Protein AF-A0A4Q7APN9-F1 (afdb_monomer)

O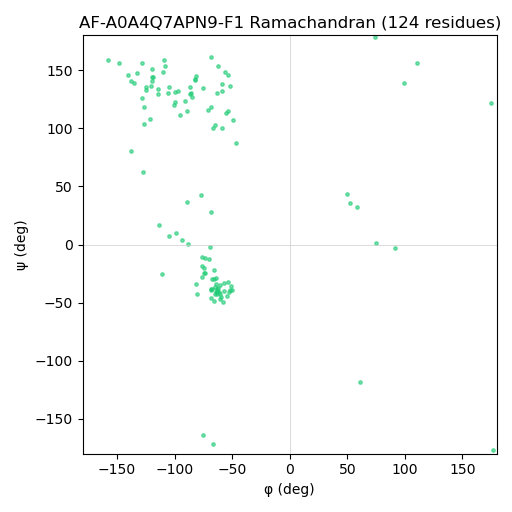rganism: NCBI:txid202951

Nearest PDB structures (foldseek):
  4xq3-assembly1_F  TM=6.224E-01  e=5.791E-02  Saccharolobus solfataricus 98/2
  5mkl-assembly1_D1  TM=5.735E-01  e=2.523E-02  Sulfolobus acidocaldarius
  7b9v-assembly1_p  TM=6.220E-01  e=7.015E-02  Saccharomyces cerevisiae

Mean predicted aligned error: 6.97 Å

Sequence (126 aa):
MNNLLLKNIVYLLNMEPDKYADGADGVTLSVNGTLITGKLIPREFFYDAKQNSMLKAIIGPEPKDDSEQNNDDVDLNVQIEKLTLLHLKDAFYVMGSQRIPSTGGIYIAINIDSIDAYSMGDLSFG

Structure (mmCIF, N/CA/C/O backbone):
data_AF-A0A4Q7APN9-F1
#
_entry.id   AF-A0A4Q7APN9-F1
#
loop_
_atom_site.group_PDB
_atom_site.id
_atom_site.type_symbol
_atom_site.label_atom_id
_atom_site.label_alt_id
_atom_site.label_comp_id
_atom_site.label_asym_id
_atom_site.label_entity_id
_atom_site.label_seq_id
_atom_site.pdbx_PDB_ins_code
_atom_site.Cartn_x
_atom_site.Cartn_y
_atom_site.Cartn_z
_atom_site.occupancy
_atom_site.B_iso_or_equiv
_atom_site.auth_seq_id
_atom_site.auth_comp_id
_atom_site.auth_asym_id
_atom_site.auth_atom_id
_atom_site.pdbx_PDB_model_num
ATOM 1 N N . MET A 1 1 ? 0.525 0.405 20.483 1.00 55.84 1 MET A N 1
ATOM 2 C CA . MET A 1 1 ? 1.339 0.228 19.263 1.00 55.84 1 MET A CA 1
ATOM 3 C C . MET A 1 1 ? 0.550 -0.643 18.306 1.00 55.84 1 MET A C 1
ATOM 5 O O . MET A 1 1 ? 0.615 -1.862 18.416 1.00 55.84 1 MET A O 1
ATOM 9 N N . ASN A 1 2 ? -0.253 -0.042 17.432 1.00 71.06 2 ASN A N 1
ATOM 10 C CA . ASN A 1 2 ? -0.993 -0.824 16.444 1.00 71.06 2 ASN A CA 1
ATOM 11 C C . ASN A 1 2 ? -0.065 -1.130 15.259 1.00 71.06 2 ASN A C 1
ATOM 13 O O . ASN A 1 2 ? 0.771 -0.306 14.893 1.00 71.06 2 ASN A O 1
ATOM 17 N N . ASN A 1 3 ? -0.183 -2.334 14.698 1.00 87.44 3 ASN A N 1
ATOM 18 C CA . ASN A 1 3 ? 0.419 -2.719 13.417 1.00 87.44 3 ASN A CA 1
ATOM 19 C C . ASN A 1 3 ? 1.957 -2.597 13.297 1.00 87.44 3 ASN A C 1
ATOM 21 O O . ASN A 1 3 ? 2.471 -2.399 12.198 1.00 87.44 3 ASN A O 1
ATOM 25 N N . LEU A 1 4 ? 2.714 -2.799 14.390 1.00 90.50 4 LEU A N 1
ATOM 26 C CA . LEU A 1 4 ? 4.191 -2.763 14.381 1.00 90.50 4 LEU A CA 1
ATOM 27 C C . LEU A 1 4 ? 4.807 -3.679 13.308 1.00 90.50 4 LEU A C 1
ATOM 29 O O . LEU A 1 4 ? 5.766 -3.290 12.644 1.00 90.50 4 LEU A O 1
ATOM 33 N N . LEU A 1 5 ? 4.253 -4.881 13.114 1.00 92.12 5 LEU A N 1
ATOM 34 C CA . LEU A 1 5 ? 4.759 -5.818 12.109 1.00 92.12 5 LEU A CA 1
ATOM 35 C C . LEU A 1 5 ? 4.594 -5.274 10.682 1.00 92.12 5 LEU A C 1
ATOM 37 O O . LEU A 1 5 ? 5.532 -5.345 9.897 1.00 92.12 5 LEU A O 1
ATOM 41 N N . LEU A 1 6 ? 3.447 -4.664 10.363 1.00 93.06 6 LEU A N 1
ATOM 42 C CA . LEU A 1 6 ? 3.242 -4.013 9.066 1.00 93.06 6 LEU A CA 1
ATOM 43 C C . LEU A 1 6 ? 4.211 -2.845 8.867 1.00 93.06 6 LEU A C 1
ATOM 45 O O . LEU A 1 6 ? 4.773 -2.714 7.785 1.00 93.06 6 LEU A O 1
ATOM 49 N N . LYS A 1 7 ? 4.466 -2.037 9.905 1.00 93.06 7 LYS A N 1
ATOM 50 C CA . LYS A 1 7 ? 5.458 -0.951 9.821 1.00 93.06 7 LYS A CA 1
ATOM 51 C C . LYS A 1 7 ? 6.866 -1.489 9.533 1.00 93.06 7 LYS A C 1
ATOM 53 O O . LYS A 1 7 ? 7.560 -0.931 8.692 1.00 93.06 7 LYS A O 1
ATOM 58 N N . ASN A 1 8 ? 7.256 -2.607 10.152 1.00 92.00 8 ASN A N 1
ATOM 59 C CA . 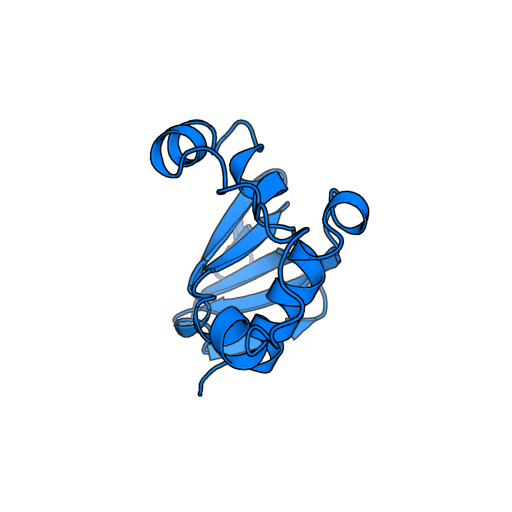ASN A 1 8 ? 8.526 -3.283 9.853 1.00 92.00 8 ASN A CA 1
ATOM 60 C C . ASN A 1 8 ? 8.584 -3.795 8.406 1.00 92.00 8 ASN A C 1
ATOM 62 O O . ASN A 1 8 ? 9.597 -3.618 7.739 1.00 92.00 8 ASN A O 1
ATOM 66 N N . ILE A 1 9 ? 7.498 -4.386 7.897 1.00 92.44 9 ILE A N 1
ATOM 67 C CA . ILE A 1 9 ? 7.423 -4.826 6.496 1.00 92.44 9 ILE A CA 1
ATOM 68 C C . ILE A 1 9 ? 7.601 -3.632 5.550 1.00 92.44 9 ILE A C 1
ATOM 70 O O . ILE A 1 9 ? 8.410 -3.697 4.631 1.00 92.44 9 ILE A O 1
ATOM 74 N N . VAL A 1 10 ? 6.899 -2.523 5.797 1.00 92.50 10 VAL A N 1
ATOM 75 C CA . VAL A 1 10 ? 7.026 -1.295 4.993 1.00 92.50 10 VAL A CA 1
ATOM 76 C C . VAL A 1 10 ? 8.450 -0.743 5.037 1.00 92.50 10 VAL A C 1
ATOM 78 O O . VAL A 1 10 ? 8.985 -0.366 3.997 1.00 92.50 10 VAL A O 1
ATOM 81 N N . TYR A 1 11 ? 9.080 -0.730 6.212 1.00 91.62 11 TYR A N 1
ATOM 82 C CA . TYR A 1 11 ? 10.473 -0.316 6.358 1.00 91.62 11 TYR A CA 1
ATOM 83 C C . TYR A 1 11 ? 11.416 -1.172 5.496 1.00 91.62 11 TYR A C 1
ATOM 85 O O . TYR A 1 11 ? 12.193 -0.632 4.713 1.00 91.62 11 TYR A O 1
ATOM 93 N N . LEU A 1 12 ? 11.292 -2.502 5.567 1.00 90.62 12 LEU A N 1
ATOM 94 C CA . LEU A 1 12 ? 12.110 -3.431 4.778 1.00 90.62 12 LEU A CA 1
ATOM 95 C C . LEU A 1 12 ? 11.910 -3.264 3.266 1.00 90.62 12 LEU A C 1
ATOM 97 O O . LEU A 1 12 ? 12.875 -3.352 2.512 1.00 90.62 12 LEU A O 1
ATOM 101 N N . LEU A 1 13 ? 10.681 -2.999 2.816 1.00 91.31 13 LEU A N 1
ATOM 102 C CA . LEU A 1 13 ? 10.397 -2.743 1.400 1.00 91.31 13 LEU A CA 1
ATOM 103 C C . LEU A 1 13 ? 11.098 -1.480 0.896 1.00 91.31 13 LEU A C 1
ATOM 105 O O . LEU A 1 13 ? 11.612 -1.471 -0.217 1.00 91.31 13 LEU A O 1
ATOM 109 N N . ASN A 1 14 ? 11.135 -0.428 1.716 1.00 89.62 14 ASN A N 1
ATOM 110 C CA . ASN A 1 14 ? 11.785 0.832 1.357 1.00 89.62 14 ASN A CA 1
ATOM 111 C C . ASN A 1 14 ? 13.322 0.753 1.413 1.00 89.62 14 ASN A C 1
ATOM 113 O O . ASN A 1 14 ? 13.978 1.577 0.788 1.00 89.62 14 ASN A O 1
ATOM 117 N N . MET A 1 15 ? 13.898 -0.221 2.127 1.00 89.19 15 MET A N 1
ATOM 118 C CA . MET A 1 15 ? 15.354 -0.421 2.198 1.00 89.19 15 MET A CA 1
ATOM 119 C C . MET A 1 15 ? 15.947 -1.073 0.941 1.00 89.19 15 MET A C 1
ATOM 121 O O . MET A 1 15 ? 17.110 -0.844 0.625 1.00 89.19 15 MET A O 1
ATOM 125 N N . GLU A 1 16 ? 15.165 -1.883 0.225 1.00 89.19 16 GLU A N 1
ATOM 126 C CA . GLU A 1 16 ? 15.593 -2.571 -1.003 1.00 89.19 16 GLU A CA 1
ATOM 127 C C . GLU A 1 16 ? 14.601 -2.290 -2.141 1.00 89.19 16 GLU A C 1
ATOM 129 O O . GLU A 1 16 ? 13.941 -3.214 -2.629 1.00 89.19 16 GLU A O 1
ATOM 134 N N . PRO A 1 17 ? 14.424 -1.029 -2.566 1.00 89.00 17 PRO A N 1
ATOM 135 C CA . PRO A 1 17 ? 13.252 -0.680 -3.345 1.00 89.00 17 PRO A CA 1
ATOM 136 C C . PRO A 1 17 ? 13.268 -1.317 -4.747 1.00 89.00 17 PRO A C 1
ATOM 138 O O . PRO A 1 17 ? 12.251 -1.863 -5.177 1.00 89.00 17 PRO A O 1
ATOM 141 N N . ASP A 1 18 ? 14.430 -1.403 -5.402 1.00 91.56 18 ASP A N 1
ATOM 142 C CA . ASP A 1 18 ? 14.584 -2.069 -6.706 1.00 91.56 18 ASP A CA 1
ATOM 143 C C . ASP A 1 18 ? 14.140 -3.542 -6.695 1.00 91.56 18 ASP A C 1
ATOM 145 O O . ASP A 1 18 ? 13.598 -4.048 -7.678 1.00 91.56 18 ASP A O 1
ATOM 149 N N . LYS A 1 19 ? 14.324 -4.244 -5.569 1.00 92.00 19 LYS A N 1
ATOM 150 C CA . LYS A 1 19 ? 13.923 -5.652 -5.421 1.00 92.00 19 LYS A CA 1
ATOM 151 C C . LYS A 1 19 ? 12.405 -5.823 -5.434 1.00 92.00 19 LYS A C 1
ATOM 153 O O . LYS A 1 19 ? 11.909 -6.870 -5.848 1.00 92.00 19 LYS A O 1
ATOM 158 N N . TYR A 1 20 ? 11.677 -4.807 -4.980 1.00 91.44 20 TYR A N 1
ATOM 159 C CA . TYR A 1 20 ? 10.223 -4.822 -4.849 1.00 91.44 20 TYR A CA 1
ATOM 160 C C . TYR A 1 20 ? 9.532 -3.843 -5.811 1.00 91.44 20 TYR A C 1
ATOM 162 O O . TYR A 1 20 ? 8.348 -3.551 -5.636 1.00 91.44 20 TYR A O 1
ATOM 170 N N . ALA A 1 21 ? 10.233 -3.380 -6.852 1.00 88.88 21 ALA A N 1
ATOM 171 C CA . ALA A 1 21 ? 9.724 -2.459 -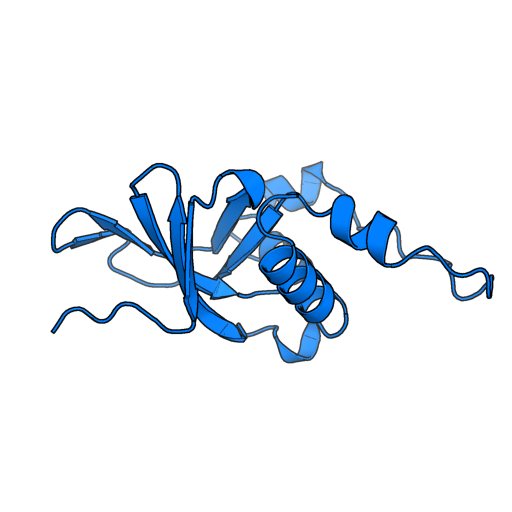7.871 1.00 88.88 21 ALA A CA 1
ATOM 172 C C . ALA A 1 21 ? 8.406 -2.934 -8.508 1.00 88.88 21 ALA A C 1
ATOM 174 O O . ALA A 1 21 ? 7.474 -2.157 -8.741 1.00 88.88 21 ALA A O 1
ATOM 175 N N . ASP A 1 22 ? 8.299 -4.243 -8.748 1.00 88.81 22 ASP A N 1
ATOM 176 C CA . ASP A 1 22 ? 7.114 -4.862 -9.340 1.00 88.81 22 ASP A CA 1
ATOM 177 C C . ASP A 1 22 ? 6.041 -5.296 -8.333 1.00 88.81 22 ASP A C 1
ATOM 179 O O . ASP A 1 22 ? 4.971 -5.763 -8.741 1.00 88.81 22 ASP A O 1
ATOM 183 N N . GLY A 1 23 ? 6.285 -5.056 -7.046 1.00 87.19 23 GLY A N 1
ATOM 184 C CA . GLY A 1 23 ? 5.466 -5.501 -5.929 1.00 87.19 23 GLY A CA 1
ATOM 185 C C . GLY A 1 23 ? 6.024 -6.755 -5.265 1.00 87.19 23 GLY A C 1
ATOM 186 O O . GLY A 1 23 ? 6.464 -7.687 -5.936 1.00 87.19 23 GLY A O 1
ATOM 187 N N . ALA A 1 24 ? 5.979 -6.778 -3.936 1.00 89.81 24 ALA A N 1
ATOM 188 C CA . ALA A 1 24 ? 6.198 -7.974 -3.135 1.00 89.81 24 ALA A CA 1
ATOM 189 C C . ALA A 1 24 ? 4.967 -8.900 -3.189 1.00 89.81 24 ALA A C 1
ATOM 191 O O . ALA A 1 24 ? 4.086 -8.754 -4.046 1.00 89.81 24 ALA A O 1
ATOM 192 N N . ASP A 1 25 ? 4.901 -9.854 -2.259 1.00 86.00 25 ASP A N 1
ATOM 193 C CA . ASP A 1 25 ? 3.742 -10.728 -2.114 1.00 86.00 25 ASP A CA 1
ATOM 194 C C . ASP A 1 25 ? 2.444 -9.921 -1.961 1.00 86.00 25 ASP A C 1
ATOM 196 O O . ASP A 1 25 ? 2.413 -8.826 -1.381 1.00 86.00 25 ASP A O 1
ATOM 200 N N . GLY A 1 26 ? 1.362 -10.483 -2.504 1.00 91.06 26 GLY A N 1
ATOM 201 C CA . GLY A 1 26 ? 0.021 -9.935 -2.347 1.00 91.06 26 GLY A CA 1
ATOM 202 C C . GLY A 1 26 ? -0.343 -9.792 -0.872 1.00 91.06 26 GLY A C 1
ATOM 203 O O . GLY A 1 26 ? 0.108 -10.565 -0.025 1.00 91.06 26 GLY A O 1
ATOM 204 N N . VAL A 1 27 ? -1.158 -8.801 -0.547 1.00 95.12 27 VAL A N 1
ATOM 205 C CA . VAL A 1 27 ? -1.676 -8.574 0.798 1.00 95.12 27 VAL A CA 1
ATOM 206 C C . VAL A 1 27 ? -3.143 -8.202 0.706 1.00 95.12 27 VAL A C 1
ATOM 208 O O . VAL A 1 27 ? -3.554 -7.445 -0.172 1.00 95.12 27 VAL A O 1
ATOM 211 N N . THR A 1 28 ? -3.933 -8.713 1.642 1.00 96.06 28 THR A N 1
ATOM 212 C CA . THR A 1 28 ? -5.317 -8.294 1.852 1.00 96.06 28 THR A CA 1
ATOM 213 C C . THR A 1 28 ? -5.432 -7.623 3.211 1.00 96.06 28 THR A C 1
ATOM 215 O O . THR A 1 28 ? -4.982 -8.159 4.221 1.00 96.06 28 THR A O 1
ATOM 218 N N . LEU A 1 29 ? -6.030 -6.439 3.234 1.00 96.19 29 LEU A N 1
ATOM 219 C CA . LEU A 1 29 ? -6.156 -5.562 4.388 1.00 96.19 29 LEU A CA 1
ATOM 220 C C . LEU A 1 29 ? -7.635 -5.319 4.677 1.00 96.19 29 LEU A C 1
ATOM 222 O O . LEU A 1 29 ? -8.403 -5.034 3.763 1.00 96.19 29 LEU A O 1
ATOM 226 N N . SER A 1 30 ? -8.022 -5.380 5.946 1.00 95.81 30 SER A N 1
ATOM 227 C CA . SER A 1 30 ? -9.301 -4.869 6.433 1.00 95.81 30 SER A CA 1
ATOM 228 C C . SER A 1 30 ? -9.085 -3.458 6.959 1.00 95.81 30 SER A C 1
ATOM 230 O O . SER A 1 30 ? -8.416 -3.276 7.974 1.00 95.81 30 SER A O 1
ATOM 232 N N . VAL A 1 31 ? -9.638 -2.468 6.263 1.00 95.25 31 VAL A N 1
ATOM 233 C CA . VAL A 1 31 ? -9.501 -1.042 6.577 1.00 95.25 31 VAL A CA 1
ATOM 234 C C . VAL A 1 31 ? -10.889 -0.457 6.792 1.00 95.25 31 VAL A C 1
ATOM 236 O O . VAL A 1 31 ? -11.648 -0.313 5.832 1.00 95.25 31 VAL A O 1
ATOM 239 N N . ASN A 1 32 ? -11.241 -0.130 8.039 1.00 90.44 32 ASN A N 1
ATOM 240 C CA . ASN A 1 32 ? -12.557 0.410 8.404 1.00 90.44 32 ASN A CA 1
ATOM 241 C C . ASN A 1 32 ? -13.723 -0.427 7.834 1.00 90.44 32 ASN A C 1
ATOM 243 O O . ASN A 1 32 ? -14.678 0.104 7.264 1.00 90.44 32 ASN A O 1
ATOM 247 N N . GLY A 1 33 ? -13.612 -1.755 7.916 1.00 89.06 33 GLY A N 1
ATOM 248 C CA . GLY A 1 33 ? -14.608 -2.697 7.386 1.00 89.06 33 GLY A CA 1
ATOM 249 C C . GLY A 1 33 ? -14.620 -2.877 5.860 1.00 89.06 33 GLY A C 1
ATOM 250 O O . GLY A 1 33 ? -15.433 -3.648 5.355 1.00 89.06 33 GLY A O 1
ATOM 251 N N . THR A 1 34 ? -13.729 -2.213 5.118 1.00 93.69 34 THR A N 1
ATOM 252 C CA . THR A 1 34 ? -13.527 -2.444 3.680 1.00 93.69 34 THR A CA 1
ATOM 253 C C . THR A 1 34 ? -12.315 -3.338 3.461 1.00 93.69 34 THR A C 1
ATOM 255 O O . THR A 1 34 ? -11.243 -3.080 4.005 1.00 93.69 34 THR A O 1
ATOM 258 N N . LEU A 1 35 ? -12.469 -4.375 2.638 1.00 95.19 35 LEU A N 1
ATOM 259 C CA . LEU A 1 35 ? -11.354 -5.229 2.246 1.00 95.19 35 LEU A CA 1
ATOM 260 C C . LEU A 1 35 ? -10.639 -4.635 1.032 1.00 95.19 35 LEU A C 1
ATOM 262 O O . LEU A 1 35 ? -11.269 -4.293 0.029 1.00 95.19 35 LEU A O 1
ATOM 266 N N . ILE A 1 36 ? -9.322 -4.524 1.134 1.00 95.69 36 ILE A N 1
ATOM 267 C CA . ILE A 1 36 ? -8.454 -3.990 0.093 1.00 95.69 36 ILE A CA 1
ATOM 268 C C . ILE A 1 36 ? -7.339 -4.991 -0.167 1.00 95.69 36 ILE A C 1
ATOM 270 O O . ILE A 1 36 ? -6.631 -5.372 0.761 1.00 95.69 36 ILE A O 1
ATOM 274 N N . THR A 1 37 ? -7.162 -5.393 -1.418 1.00 95.38 37 THR A N 1
ATOM 275 C CA . THR A 1 37 ? -6.123 -6.342 -1.823 1.00 95.38 37 THR A CA 1
ATOM 276 C C . THR A 1 37 ? -5.189 -5.690 -2.831 1.00 95.38 37 THR A C 1
ATOM 278 O O . THR A 1 37 ? -5.640 -4.893 -3.648 1.00 95.38 37 THR A O 1
ATOM 281 N N . GLY A 1 38 ? -3.900 -6.012 -2.787 1.00 94.94 38 GLY A N 1
ATOM 282 C CA . GLY A 1 38 ? -2.907 -5.549 -3.756 1.00 94.94 38 GLY A CA 1
ATOM 283 C C . GLY A 1 38 ? -1.504 -6.021 -3.392 1.00 94.94 38 GLY A C 1
ATOM 284 O O . GLY A 1 38 ? -1.318 -6.724 -2.404 1.00 94.94 38 GLY A O 1
ATOM 285 N N . LYS A 1 39 ? -0.499 -5.612 -4.163 1.00 95.62 39 LYS A N 1
ATOM 286 C CA . LYS A 1 39 ? 0.906 -5.938 -3.883 1.00 95.62 39 LYS A CA 1
ATOM 287 C C . LYS A 1 39 ? 1.591 -4.802 -3.157 1.00 95.62 39 LYS A C 1
ATOM 289 O O . LYS A 1 39 ? 1.509 -3.660 -3.601 1.00 95.62 39 LYS A O 1
ATOM 294 N N . LEU A 1 40 ? 2.301 -5.117 -2.082 1.00 96.00 40 LEU A N 1
ATOM 295 C CA . LEU A 1 40 ? 3.109 -4.137 -1.365 1.00 96.00 40 LEU A CA 1
ATOM 296 C C . LEU A 1 40 ? 4.230 -3.6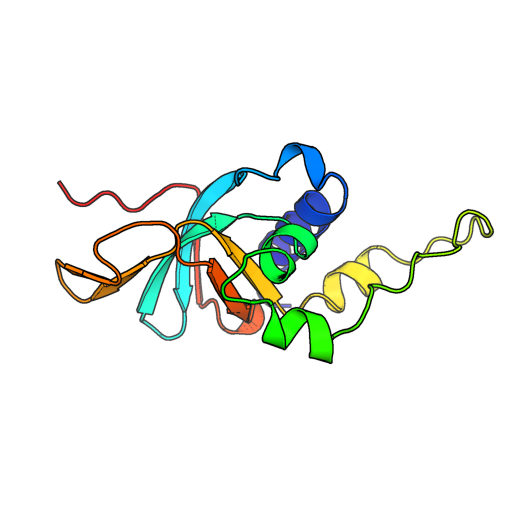06 -2.262 1.00 96.00 40 LEU A C 1
ATOM 298 O O . LEU A 1 40 ? 4.958 -4.398 -2.852 1.00 96.00 40 LEU A O 1
ATOM 302 N N . ILE A 1 41 ? 4.391 -2.288 -2.341 1.00 96.25 41 ILE A N 1
ATOM 303 C CA . ILE A 1 41 ? 5.479 -1.649 -3.093 1.00 96.25 41 ILE A CA 1
ATOM 304 C C . ILE A 1 41 ? 6.228 -0.627 -2.233 1.00 96.25 41 ILE A C 1
ATOM 306 O O . ILE A 1 41 ? 5.644 -0.070 -1.294 1.00 96.25 41 ILE A O 1
ATOM 310 N N . PRO A 1 42 ? 7.495 -0.329 -2.566 1.00 95.12 42 PRO A N 1
ATOM 311 C CA . PRO A 1 42 ? 8.218 0.771 -1.952 1.00 95.12 42 PRO A CA 1
ATOM 312 C C . PRO A 1 42 ? 7.556 2.117 -2.250 1.00 95.12 42 PRO A C 1
ATOM 314 O O . PRO A 1 42 ? 6.893 2.315 -3.276 1.00 95.12 42 PRO A O 1
ATOM 317 N N . ARG A 1 43 ? 7.770 3.067 -1.340 1.00 93.38 43 ARG A N 1
ATOM 318 C CA . ARG A 1 43 ? 7.215 4.420 -1.406 1.00 93.38 43 ARG A CA 1
ATOM 319 C C . ARG A 1 43 ? 7.550 5.128 -2.720 1.00 93.38 43 ARG A C 1
ATOM 321 O O . ARG A 1 43 ? 6.670 5.750 -3.310 1.00 93.38 43 ARG A O 1
ATOM 328 N N . GLU A 1 44 ? 8.792 5.037 -3.182 1.00 91.88 44 GLU A N 1
ATOM 329 C CA . GLU A 1 44 ? 9.236 5.718 -4.403 1.00 91.88 44 GLU A CA 1
ATOM 330 C C . GLU A 1 44 ? 8.443 5.281 -5.644 1.00 91.88 44 GLU A C 1
ATOM 332 O O . GLU A 1 44 ? 7.912 6.129 -6.362 1.00 91.88 44 GLU A O 1
ATOM 337 N N . PHE A 1 45 ? 8.216 3.976 -5.826 1.00 94.00 45 PHE A N 1
ATOM 338 C CA . PHE A 1 45 ? 7.443 3.441 -6.951 1.00 94.00 45 PHE A CA 1
ATOM 339 C C . PHE A 1 45 ? 5.979 3.878 -6.928 1.00 94.00 45 PHE A C 1
ATOM 341 O O . PHE A 1 45 ? 5.349 4.006 -7.981 1.00 94.00 45 PHE A O 1
ATOM 348 N N . PHE A 1 46 ? 5.422 4.140 -5.742 1.00 94.94 46 PHE A N 1
ATOM 349 C CA . PHE A 1 46 ? 4.084 4.705 -5.631 1.00 94.94 46 PHE A CA 1
ATOM 350 C C . PHE A 1 46 ? 4.029 6.120 -6.203 1.00 94.94 46 PHE A C 1
ATOM 352 O O . PHE A 1 46 ? 3.136 6.415 -6.997 1.00 94.94 46 PHE A O 1
ATOM 359 N N . TYR A 1 47 ? 4.967 6.992 -5.835 1.00 92.94 47 TYR A N 1
ATOM 360 C CA . TYR A 1 47 ? 4.984 8.375 -6.321 1.00 92.94 47 TYR A CA 1
ATOM 361 C C . TYR A 1 47 ? 5.442 8.492 -7.778 1.00 92.94 47 TYR A C 1
ATOM 363 O O . TYR A 1 47 ? 5.038 9.428 -8.470 1.00 92.94 47 TYR A O 1
ATOM 371 N N . ASP A 1 48 ? 6.212 7.523 -8.266 1.00 92.50 48 ASP A N 1
ATOM 372 C CA . ASP A 1 48 ? 6.644 7.441 -9.663 1.00 92.50 48 ASP A CA 1
ATOM 373 C C . ASP A 1 48 ? 5.545 6.965 -10.615 1.00 92.50 48 ASP A C 1
ATOM 375 O O . ASP A 1 48 ? 5.605 7.223 -11.823 1.00 92.50 48 ASP A O 1
ATOM 379 N N . ALA A 1 49 ? 4.494 6.328 -10.093 1.00 92.31 49 ALA A N 1
ATOM 380 C CA . ALA A 1 49 ? 3.340 5.958 -10.894 1.00 92.31 49 ALA A CA 1
ATOM 381 C C . ALA A 1 49 ? 2.700 7.203 -11.530 1.00 92.31 49 ALA A C 1
ATOM 383 O O . ALA A 1 49 ? 2.385 8.186 -10.858 1.00 92.31 49 ALA A O 1
ATOM 384 N N . LYS A 1 50 ? 2.419 7.142 -12.840 1.00 91.94 50 LYS A N 1
ATOM 385 C CA . LYS A 1 50 ? 1.867 8.270 -13.619 1.00 91.94 50 LYS A CA 1
ATOM 386 C C . LYS A 1 50 ? 0.633 8.912 -12.969 1.00 91.94 50 LYS A C 1
ATOM 388 O O . LYS A 1 50 ? 0.503 10.138 -12.979 1.00 91.94 50 LYS A O 1
ATOM 393 N N . GLN A 1 51 ? -0.246 8.095 -12.386 1.00 91.94 51 GLN A N 1
ATOM 394 C CA . GLN A 1 51 ? -1.464 8.549 -11.701 1.00 91.94 51 GLN A CA 1
ATOM 395 C C . GLN A 1 51 ? -1.199 9.372 -10.429 1.00 91.94 51 GLN A C 1
ATOM 397 O O . GLN A 1 51 ? -2.042 10.171 -10.041 1.00 91.94 51 GLN A O 1
ATOM 402 N N . ASN A 1 52 ? -0.013 9.234 -9.831 1.00 93.19 52 ASN A N 1
ATOM 403 C CA . ASN A 1 52 ? 0.393 9.891 -8.589 1.00 93.19 52 ASN A CA 1
ATOM 404 C C . ASN A 1 52 ? 1.371 11.056 -8.815 1.00 93.19 52 ASN A C 1
ATOM 406 O O . ASN A 1 52 ? 1.862 11.645 -7.853 1.00 93.19 52 ASN A O 1
ATOM 410 N N . SER A 1 53 ? 1.621 11.440 -10.072 1.00 90.25 53 SER A N 1
ATOM 411 C CA . SER A 1 53 ? 2.537 12.535 -10.439 1.00 90.25 53 SER A CA 1
ATOM 412 C C . SER A 1 53 ? 2.267 13.852 -9.695 1.00 90.25 53 SER A C 1
ATOM 414 O O . SER A 1 53 ? 3.206 14.551 -9.316 1.00 90.25 53 SER A O 1
ATOM 416 N N . MET A 1 54 ? 0.998 14.174 -9.421 1.00 90.12 54 MET A N 1
ATOM 417 C CA . MET A 1 54 ? 0.631 15.359 -8.636 1.00 90.12 54 MET A CA 1
ATOM 418 C C . MET A 1 54 ? 1.064 15.249 -7.165 1.00 90.12 54 MET A C 1
ATOM 420 O O . MET A 1 54 ? 1.526 16.231 -6.591 1.00 90.12 54 MET A O 1
ATOM 424 N N . LEU A 1 55 ? 0.963 14.061 -6.562 1.00 89.19 55 LEU A N 1
ATOM 425 C CA . LEU A 1 55 ? 1.403 13.820 -5.184 1.00 89.19 55 LEU A CA 1
ATOM 426 C C . LEU A 1 55 ? 2.929 13.909 -5.070 1.00 89.19 55 LEU A C 1
ATOM 428 O O . LEU A 1 55 ? 3.435 14.507 -4.122 1.00 89.19 55 LEU A O 1
ATOM 432 N N . LYS A 1 56 ? 3.656 13.393 -6.071 1.00 86.88 56 LYS A N 1
ATOM 433 C CA . LYS A 1 56 ? 5.120 13.511 -6.157 1.00 86.88 56 LYS A CA 1
ATOM 434 C C . LYS A 1 56 ? 5.578 14.973 -6.140 1.00 86.88 56 LYS A C 1
ATOM 436 O O . LYS A 1 56 ? 6.541 15.308 -5.460 1.00 86.88 56 LYS A O 1
ATOM 441 N N . ALA A 1 57 ? 4.859 15.855 -6.837 1.00 85.38 57 ALA A N 1
ATOM 442 C CA . ALA A 1 57 ? 5.169 17.284 -6.854 1.00 85.38 57 ALA A CA 1
ATOM 443 C C . ALA A 1 57 ? 4.972 17.972 -5.487 1.00 85.38 57 ALA A C 1
ATOM 445 O O . ALA A 1 57 ? 5.675 18.934 -5.193 1.00 85.38 57 ALA A O 1
ATOM 446 N N . ILE A 1 58 ? 4.039 17.487 -4.658 1.00 85.56 58 ILE A N 1
ATOM 447 C CA . ILE A 1 58 ? 3.745 18.051 -3.327 1.00 85.56 58 ILE A CA 1
ATOM 448 C C . ILE A 1 58 ? 4.755 17.571 -2.283 1.00 85.56 58 ILE A C 1
ATOM 450 O O . ILE A 1 58 ? 5.192 18.353 -1.444 1.00 85.56 58 ILE A O 1
ATOM 454 N N . ILE A 1 59 ? 5.108 16.287 -2.320 1.00 79.38 59 ILE A N 1
ATOM 455 C CA . ILE A 1 59 ? 6.024 15.686 -1.341 1.00 79.38 59 ILE A CA 1
ATOM 456 C C . ILE A 1 59 ? 7.472 16.120 -1.586 1.00 79.38 59 ILE A C 1
ATOM 458 O O . ILE A 1 59 ? 8.261 16.159 -0.644 1.00 79.38 59 ILE A O 1
ATOM 462 N N . GLY A 1 60 ? 7.796 16.509 -2.822 1.00 66.31 60 GLY A N 1
ATOM 463 C CA . GLY A 1 60 ? 9.152 16.860 -3.218 1.00 66.31 60 GLY A CA 1
ATOM 464 C C . GLY A 1 60 ? 10.045 15.622 -3.365 1.00 66.31 60 GLY A C 1
ATOM 465 O O . GLY A 1 60 ? 9.587 14.493 -3.168 1.00 66.31 60 GLY A O 1
ATOM 466 N N . PRO A 1 61 ? 11.317 15.806 -3.760 1.00 61.84 61 PRO A N 1
ATOM 467 C CA . PRO A 1 61 ? 12.297 14.732 -3.661 1.00 61.84 61 PRO A CA 1
ATOM 468 C C . PRO A 1 61 ? 12.391 14.298 -2.196 1.00 61.84 61 PRO A C 1
ATOM 470 O O . PRO A 1 61 ? 12.406 15.153 -1.306 1.00 61.84 61 PRO A O 1
ATOM 473 N N . GLU A 1 62 ? 12.461 12.988 -1.939 1.00 60.16 62 GLU A N 1
ATOM 474 C CA . GLU A 1 62 ? 12.910 12.542 -0.621 1.00 60.16 62 GLU A CA 1
ATOM 475 C C . GLU A 1 62 ? 14.242 13.236 -0.325 1.00 60.16 62 GLU A C 1
ATOM 477 O O . GLU A 1 62 ? 15.073 13.359 -1.238 1.00 60.16 62 GLU A O 1
ATOM 482 N N . PRO A 1 63 ? 14.443 13.756 0.900 1.00 51.56 63 PRO A N 1
ATOM 483 C CA . PRO A 1 63 ? 15.780 14.140 1.299 1.00 51.56 63 PRO A CA 1
ATOM 484 C C . PRO A 1 63 ? 16.637 12.902 1.060 1.00 51.56 63 PRO A C 1
ATOM 486 O O . PRO A 1 63 ? 16.385 11.852 1.647 1.00 51.56 63 PRO A O 1
ATOM 489 N N . LYS A 1 64 ? 17.585 13.002 0.121 1.00 47.91 64 LYS A N 1
ATOM 490 C CA . LYS A 1 64 ? 18.670 12.036 0.060 1.00 47.91 64 LYS A CA 1
ATOM 491 C C . LYS A 1 64 ? 19.273 12.108 1.447 1.00 47.91 64 LYS A C 1
ATOM 493 O O . LYS A 1 64 ? 19.717 13.183 1.845 1.00 47.91 64 LYS A O 1
ATOM 498 N N . ASP A 1 65 ? 19.150 11.035 2.209 1.00 46.91 65 ASP A N 1
ATOM 499 C CA . ASP A 1 65 ? 19.846 10.940 3.474 1.00 46.91 65 ASP A CA 1
ATOM 500 C C . ASP A 1 65 ? 21.332 11.077 3.128 1.00 46.91 65 ASP A C 1
ATOM 502 O O . ASP A 1 65 ? 21.971 10.139 2.658 1.00 46.91 65 ASP A O 1
ATOM 506 N N . ASP A 1 66 ? 21.887 12.272 3.333 1.00 41.59 66 ASP A N 1
ATOM 507 C CA . ASP A 1 66 ? 23.326 12.549 3.307 1.00 41.59 66 ASP A CA 1
ATOM 508 C C . ASP A 1 66 ? 24.015 11.878 4.525 1.00 41.59 66 ASP A C 1
ATOM 510 O O . ASP A 1 66 ? 25.045 12.329 5.022 1.00 41.59 66 ASP A O 1
ATOM 514 N N . SER A 1 67 ? 23.456 10.776 5.039 1.00 45.44 67 SER A N 1
ATOM 515 C CA . SER A 1 67 ? 23.967 9.980 6.150 1.00 45.44 67 SER A CA 1
ATOM 516 C C . SER A 1 67 ? 24.929 8.884 5.678 1.00 45.44 67 SER A C 1
ATOM 518 O O . SER A 1 67 ? 25.006 7.816 6.278 1.00 45.44 67 SER A O 1
ATOM 520 N N . GLU A 1 68 ? 25.738 9.169 4.652 1.00 44.41 68 GLU A N 1
ATOM 521 C CA . GLU A 1 68 ? 27.075 8.563 4.545 1.00 44.41 68 GLU A CA 1
ATOM 522 C C . GLU A 1 68 ? 28.030 9.102 5.635 1.00 44.41 68 GLU A C 1
ATOM 524 O O . GLU A 1 68 ? 29.169 8.652 5.755 1.00 44.41 68 GLU A O 1
ATOM 529 N N . GLN A 1 69 ? 27.583 10.038 6.481 1.00 41.38 69 GLN A N 1
ATOM 530 C CA . GLN A 1 69 ? 28.347 10.553 7.616 1.00 41.38 69 GLN A CA 1
ATOM 531 C C . GLN A 1 69 ? 27.468 10.714 8.859 1.00 41.38 69 GLN A C 1
ATOM 533 O O . GLN A 1 69 ? 27.006 11.808 9.156 1.00 41.38 69 GLN A O 1
ATOM 538 N N . ASN A 1 70 ? 27.215 9.624 9.583 1.00 38.97 70 ASN A N 1
ATOM 539 C CA . ASN A 1 70 ? 27.454 9.531 11.030 1.00 38.97 70 ASN A CA 1
ATOM 540 C C . ASN A 1 70 ? 26.936 8.188 11.540 1.00 38.97 70 ASN A C 1
ATOM 542 O O . ASN A 1 70 ? 25.770 7.839 11.406 1.00 38.97 70 ASN A O 1
ATOM 546 N N . ASN A 1 71 ? 27.861 7.446 12.131 1.00 41.88 71 ASN A N 1
ATOM 547 C CA . ASN A 1 71 ? 27.700 6.132 12.734 1.00 41.88 71 ASN A CA 1
ATOM 548 C C . ASN A 1 71 ? 27.017 6.247 14.114 1.00 41.88 71 ASN A C 1
ATOM 550 O O . ASN A 1 71 ? 27.476 5.648 15.081 1.00 41.88 71 ASN A O 1
ATOM 554 N N . ASP A 1 72 ? 25.982 7.080 14.214 1.00 46.06 72 ASP A N 1
ATOM 555 C CA . ASP A 1 72 ? 25.135 7.159 15.396 1.00 46.06 72 ASP A CA 1
ATOM 556 C C . ASP A 1 72 ? 23.885 6.352 15.08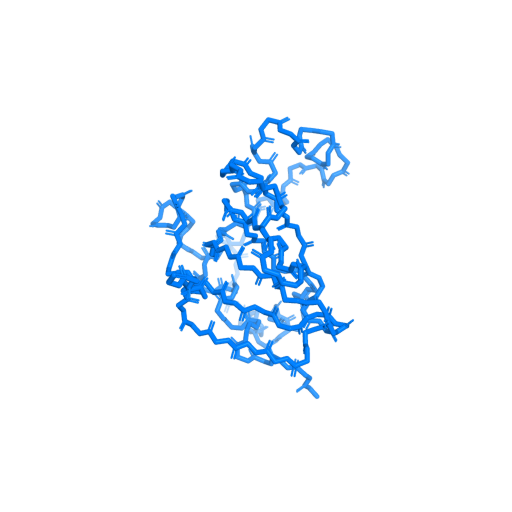3 1.00 46.06 72 ASP A C 1
ATOM 558 O O . ASP A 1 72 ? 23.222 6.609 14.079 1.00 46.06 72 ASP A O 1
ATOM 562 N N . ASP A 1 73 ? 23.603 5.357 15.922 1.00 47.12 73 ASP A N 1
ATOM 563 C CA . ASP A 1 73 ? 22.404 4.527 15.906 1.00 47.12 73 ASP A CA 1
ATOM 564 C C . ASP A 1 73 ? 21.146 5.399 15.759 1.00 47.12 73 ASP A C 1
ATOM 566 O O . ASP A 1 73 ? 20.530 5.817 16.744 1.00 47.12 73 ASP A O 1
ATOM 570 N N . VAL A 1 74 ? 20.746 5.705 14.522 1.00 56.25 74 VAL A N 1
ATOM 571 C CA . VAL A 1 74 ? 19.434 6.280 14.262 1.00 56.25 74 VAL A CA 1
ATOM 572 C C . VAL A 1 74 ? 18.469 5.189 14.669 1.00 56.25 74 VAL A C 1
ATOM 574 O O . VAL A 1 74 ? 18.335 4.194 13.960 1.00 56.25 74 VAL A O 1
ATOM 577 N N . ASP A 1 75 ? 17.865 5.358 15.845 1.00 68.88 75 ASP A N 1
ATOM 578 C CA . ASP A 1 75 ? 17.003 4.361 16.461 1.00 68.88 75 ASP A CA 1
ATOM 579 C C . ASP A 1 75 ? 15.980 3.884 15.427 1.00 68.88 75 ASP A C 1
ATOM 581 O O . ASP A 1 75 ? 15.065 4.614 15.030 1.00 68.88 75 ASP A O 1
ATOM 585 N N . LEU A 1 76 ? 16.185 2.657 14.945 1.00 68.56 76 LEU A N 1
ATOM 586 C CA . LEU A 1 76 ? 15.352 2.028 13.925 1.00 68.56 76 LEU A CA 1
ATOM 587 C C . LEU A 1 76 ? 13.884 2.057 14.355 1.00 68.56 76 LEU A C 1
ATOM 589 O O . LEU A 1 76 ? 12.997 2.226 13.519 1.00 68.56 76 LEU A O 1
ATOM 593 N N . ASN A 1 77 ? 13.624 1.980 15.664 1.00 69.12 77 ASN A N 1
ATOM 594 C CA . ASN A 1 77 ? 12.277 2.079 16.205 1.00 69.12 77 ASN A CA 1
ATOM 595 C C . ASN A 1 77 ? 11.668 3.458 15.937 1.00 69.12 77 ASN A C 1
ATOM 597 O O . ASN A 1 77 ? 10.520 3.532 15.512 1.00 69.12 77 ASN A O 1
ATOM 601 N N . VAL A 1 78 ? 12.436 4.543 16.078 1.00 75.19 78 VAL A N 1
ATOM 602 C CA . VAL A 1 78 ? 11.973 5.911 15.789 1.00 75.19 78 VAL A CA 1
ATOM 603 C C . VAL A 1 78 ? 11.661 6.091 14.301 1.00 75.19 78 VAL A C 1
ATOM 605 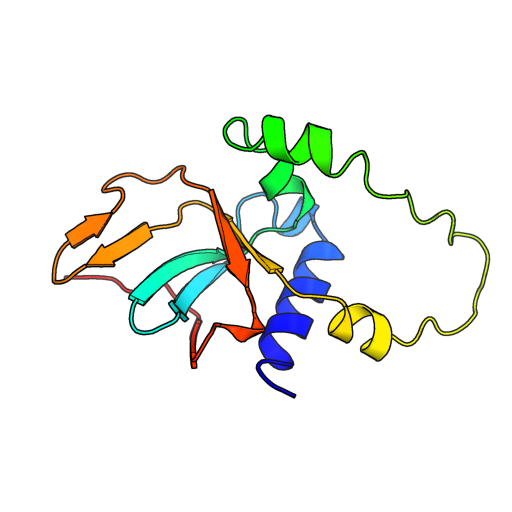O O . VAL A 1 78 ? 10.699 6.779 13.953 1.00 75.19 78 VAL A O 1
ATOM 608 N N . GLN A 1 79 ? 12.435 5.477 13.402 1.00 76.94 79 GLN A N 1
ATOM 609 C CA . GLN A 1 79 ? 12.134 5.519 11.966 1.00 76.94 79 GLN A CA 1
ATOM 610 C C . GLN A 1 79 ? 10.861 4.735 11.627 1.00 76.94 79 GLN A C 1
ATOM 612 O O . GLN A 1 79 ? 9.986 5.243 10.924 1.00 76.94 79 GLN A O 1
ATOM 617 N N . ILE A 1 80 ? 10.723 3.526 12.175 1.00 80.56 80 ILE A N 1
ATOM 618 C CA . ILE A 1 80 ? 9.550 2.665 11.982 1.00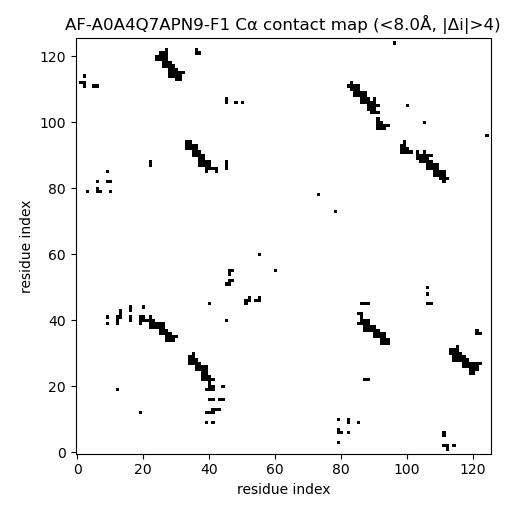 80.56 80 ILE A CA 1
ATOM 619 C C . ILE A 1 80 ? 8.291 3.330 12.552 1.00 80.56 80 ILE A C 1
ATOM 621 O O . ILE A 1 80 ? 7.227 3.265 11.939 1.00 80.56 80 ILE A O 1
ATOM 625 N N . GLU A 1 81 ? 8.388 4.012 13.692 1.00 78.44 81 GLU A N 1
ATOM 626 C CA . GLU A 1 81 ? 7.263 4.716 14.312 1.00 78.44 81 GLU A CA 1
ATOM 627 C C . GLU A 1 81 ? 6.728 5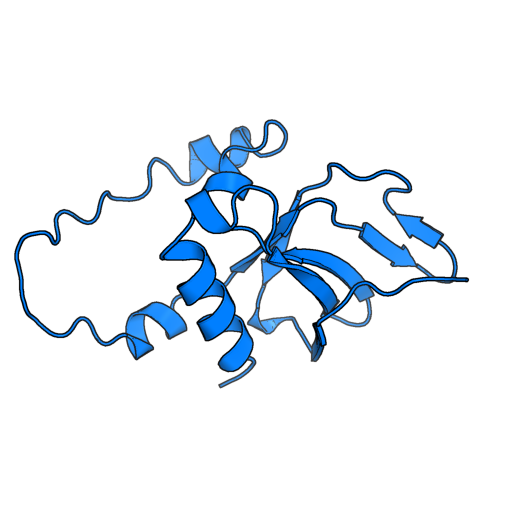.866 13.456 1.00 78.44 81 GLU A C 1
ATOM 629 O O . GLU A 1 81 ? 5.514 6.085 13.425 1.00 78.44 81 GLU A O 1
ATOM 634 N N . LYS A 1 82 ? 7.606 6.554 12.713 1.00 83.88 82 LYS A N 1
ATOM 635 C CA . LYS A 1 82 ? 7.230 7.632 11.784 1.00 83.88 82 LYS A CA 1
ATOM 636 C C . LYS A 1 82 ? 6.492 7.130 10.540 1.00 83.88 82 LYS A C 1
ATOM 638 O O . LYS A 1 82 ? 5.906 7.944 9.824 1.00 83.88 82 LYS A O 1
ATOM 643 N N . LEU A 1 83 ? 6.482 5.822 10.273 1.00 87.44 83 LEU A N 1
ATOM 644 C CA . LEU A 1 83 ? 5.721 5.257 9.162 1.00 87.44 83 LEU A CA 1
ATOM 645 C C . LEU A 1 83 ? 4.220 5.312 9.461 1.00 87.44 83 LEU A C 1
ATOM 647 O O . LEU A 1 83 ? 3.709 4.667 10.382 1.00 87.44 83 LEU A O 1
ATOM 651 N N . THR A 1 84 ? 3.516 6.086 8.638 1.00 91.50 84 THR A N 1
ATOM 652 C CA . THR A 1 84 ? 2.060 6.273 8.699 1.00 91.50 84 THR A CA 1
ATOM 653 C C . THR A 1 84 ? 1.339 5.641 7.516 1.00 91.50 84 THR A C 1
ATOM 655 O O . THR A 1 84 ? 0.172 5.279 7.640 1.00 91.50 84 THR A O 1
ATOM 658 N N . LEU A 1 85 ? 2.019 5.479 6.378 1.00 94.62 85 LEU A N 1
ATOM 659 C CA . LEU A 1 85 ? 1.436 4.981 5.137 1.00 94.62 85 LEU A CA 1
ATOM 660 C C . LEU A 1 85 ? 2.124 3.702 4.673 1.00 94.62 85 LEU A C 1
ATOM 662 O O . LEU A 1 85 ? 3.350 3.603 4.710 1.00 94.62 85 LEU A O 1
ATOM 666 N N . LEU A 1 86 ? 1.326 2.772 4.154 1.00 95.31 86 LEU A N 1
ATOM 667 C CA . LEU A 1 86 ? 1.804 1.749 3.234 1.00 95.31 86 LEU A CA 1
ATOM 668 C C . LEU A 1 86 ? 1.278 2.007 1.826 1.00 95.31 86 LEU A C 1
ATOM 670 O O . LEU A 1 86 ? 0.244 2.655 1.659 1.00 95.31 86 LEU A O 1
ATOM 674 N N . HIS A 1 87 ? 1.951 1.443 0.828 1.00 96.38 87 HIS A N 1
ATOM 675 C CA . HIS A 1 87 ? 1.610 1.646 -0.573 1.00 96.38 87 HIS A CA 1
ATOM 676 C C . HIS A 1 87 ? 1.388 0.305 -1.267 1.00 96.38 87 HIS A C 1
ATOM 678 O O . HIS A 1 87 ? 2.167 -0.632 -1.085 1.00 96.38 87 HIS A O 1
ATOM 684 N N . LEU A 1 88 ? 0.319 0.226 -2.058 1.00 96.25 88 LEU A N 1
ATOM 685 C CA . LEU A 1 88 ? -0.038 -0.950 -2.841 1.00 96.25 88 LEU A CA 1
ATOM 686 C C . LEU A 1 88 ? -0.047 -0.629 -4.337 1.00 96.25 88 LEU A C 1
ATOM 688 O O . LEU A 1 88 ? -0.468 0.458 -4.731 1.00 96.25 88 LEU A O 1
ATOM 692 N N . LYS A 1 89 ? 0.368 -1.602 -5.151 1.00 95.44 89 LYS A N 1
ATOM 693 C CA . LYS A 1 89 ? 0.228 -1.66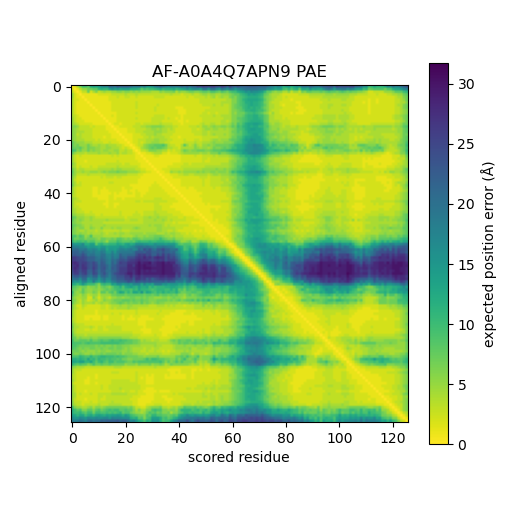9 -6.613 1.00 95.44 89 LYS A CA 1
ATOM 694 C C . LYS A 1 89 ? -0.811 -2.725 -6.982 1.00 95.44 89 LYS A C 1
ATOM 696 O O . LYS A 1 89 ? -1.010 -3.687 -6.241 1.00 95.44 89 LYS A O 1
ATOM 701 N N . ASP A 1 90 ? -1.444 -2.545 -8.140 1.00 94.38 90 ASP A N 1
ATOM 702 C CA . ASP A 1 90 ? -2.502 -3.422 -8.660 1.00 94.38 90 ASP A CA 1
ATOM 703 C C . ASP A 1 90 ? -3.626 -3.648 -7.642 1.00 94.38 90 ASP A C 1
ATOM 705 O O . ASP A 1 90 ? -4.197 -4.732 -7.531 1.00 94.38 90 ASP A O 1
ATOM 709 N N . ALA A 1 91 ? -3.919 -2.599 -6.875 1.00 94.69 91 ALA A N 1
ATOM 710 C CA . ALA A 1 91 ? -4.822 -2.686 -5.754 1.00 94.69 91 ALA A CA 1
ATOM 711 C C . ALA A 1 91 ? -6.288 -2.604 -6.188 1.00 94.69 91 ALA A C 1
ATOM 713 O O . ALA A 1 91 ? -6.648 -1.848 -7.094 1.00 94.69 91 ALA A O 1
ATOM 714 N N . PHE A 1 92 ? -7.142 -3.344 -5.488 1.00 94.56 92 PHE A N 1
ATOM 715 C CA . PHE A 1 92 ? -8.586 -3.310 -5.658 1.00 94.56 92 PHE A CA 1
ATOM 716 C C . PHE A 1 92 ? -9.307 -3.400 -4.310 1.00 94.56 92 PHE A C 1
ATOM 718 O O . PHE A 1 92 ? -8.889 -4.090 -3.381 1.00 94.56 92 PHE A O 1
ATOM 725 N N . TYR A 1 93 ? -10.433 -2.707 -4.231 1.00 94.06 93 TYR A N 1
ATOM 726 C CA . TYR A 1 93 ? -11.425 -2.817 -3.177 1.00 94.06 93 TYR A CA 1
ATOM 727 C C . TYR A 1 93 ? -12.338 -4.006 -3.461 1.00 94.06 93 TYR A C 1
ATOM 729 O O . TYR A 1 93 ? -12.743 -4.244 -4.602 1.00 94.06 93 TYR A O 1
ATOM 737 N N . VAL A 1 94 ? -12.706 -4.726 -2.412 1.00 92.44 94 VAL A N 1
ATOM 738 C CA . VAL A 1 94 ? -13.721 -5.773 -2.464 1.00 92.44 94 VAL A CA 1
ATOM 739 C C . VAL A 1 94 ? -15.029 -5.206 -1.927 1.00 92.44 94 VAL A C 1
ATOM 741 O O . VAL A 1 94 ? -15.117 -4.802 -0.768 1.00 92.44 94 VAL A O 1
ATOM 744 N N . MET A 1 95 ? -16.063 -5.205 -2.765 1.00 88.31 95 MET A N 1
ATOM 745 C CA . MET A 1 95 ? -17.412 -4.770 -2.403 1.00 88.31 95 MET A CA 1
ATOM 746 C C . MET A 1 95 ? -18.415 -5.868 -2.762 1.00 88.31 95 MET A C 1
ATOM 748 O O . MET A 1 95 ? -18.746 -6.074 -3.929 1.00 88.31 95 MET A O 1
ATOM 752 N N . GLY A 1 96 ? -18.887 -6.606 -1.754 1.00 85.75 96 GLY A N 1
ATOM 753 C CA . GLY A 1 96 ? -19.713 -7.795 -1.974 1.00 85.75 96 GLY A CA 1
ATOM 754 C C . GLY A 1 96 ? -18.945 -8.852 -2.770 1.00 85.75 96 GLY A C 1
ATOM 755 O O . GLY A 1 96 ? -17.907 -9.327 -2.323 1.00 85.75 96 GLY A O 1
ATOM 756 N N . SER A 1 97 ? -19.443 -9.201 -3.957 1.00 84.31 97 SER A N 1
ATOM 757 C CA . SER A 1 97 ? -18.791 -10.135 -4.888 1.00 84.31 97 SER A CA 1
ATOM 758 C C . SER A 1 97 ? -18.008 -9.437 -6.009 1.00 84.31 97 SER A C 1
ATOM 760 O O . SER A 1 97 ? -17.629 -10.080 -6.986 1.00 84.31 97 SER A O 1
ATOM 762 N N . GLN A 1 98 ? -17.825 -8.116 -5.928 1.00 88.00 98 GLN A N 1
ATOM 763 C CA . GLN A 1 98 ? -17.183 -7.319 -6.972 1.00 88.00 98 GLN A CA 1
ATOM 764 C C . GLN A 1 98 ? -15.813 -6.804 -6.530 1.00 88.00 98 GLN A C 1
ATOM 766 O O . GLN A 1 98 ? -15.586 -6.505 -5.357 1.00 88.00 98 GLN A O 1
ATOM 771 N N . ARG A 1 99 ? -14.915 -6.664 -7.512 1.00 90.25 99 ARG A N 1
ATOM 772 C CA . ARG A 1 99 ? -13.618 -5.995 -7.375 1.00 90.25 99 ARG A CA 1
ATOM 773 C C . ARG A 1 99 ? -13.678 -4.635 -8.054 1.00 90.25 99 ARG A C 1
ATOM 775 O O . ARG A 1 99 ? -14.119 -4.544 -9.201 1.00 90.25 99 ARG A O 1
ATOM 782 N N . ILE A 1 100 ? -13.242 -3.596 -7.350 1.00 90.69 100 ILE A N 1
ATOM 783 C CA . ILE A 1 100 ? -13.218 -2.222 -7.850 1.00 90.69 100 ILE A CA 1
ATOM 784 C C . ILE A 1 100 ? -11.799 -1.670 -7.676 1.00 90.69 100 ILE A C 1
ATOM 786 O O . ILE A 1 100 ? -11.343 -1.574 -6.546 1.00 90.69 100 ILE A O 1
ATOM 790 N N . PRO A 1 101 ? -11.087 -1.296 -8.746 1.00 89.06 101 PRO A N 1
ATOM 791 C CA . PRO A 1 101 ? -11.482 -1.478 -10.137 1.00 89.06 101 PRO A CA 1
ATOM 792 C C . PRO A 1 101 ? -11.483 -2.959 -10.524 1.00 89.06 101 PRO A C 1
ATOM 794 O O . PRO A 1 101 ? -10.844 -3.795 -9.889 1.00 89.06 101 PRO A O 1
ATOM 797 N N . SER A 1 102 ? -12.184 -3.282 -11.609 1.00 83.06 102 SER A N 1
ATOM 798 C CA . SER A 1 102 ? -12.188 -4.633 -12.181 1.00 83.06 102 SER A CA 1
ATOM 799 C C . SER A 1 102 ? -10.883 -4.984 -12.906 1.00 83.06 102 SER A C 1
ATOM 801 O O . SER A 1 102 ? -10.671 -6.138 -13.271 1.00 83.06 102 SER A O 1
ATOM 803 N N . THR A 1 103 ? -10.019 -3.997 -13.145 1.00 82.75 103 THR A N 1
ATOM 804 C CA . THR A 1 103 ? -8.712 -4.138 -13.795 1.00 82.75 103 THR A CA 1
ATOM 805 C C . THR A 1 103 ? -7.602 -3.680 -12.853 1.00 82.75 103 THR A C 1
ATOM 807 O O . THR A 1 103 ? -7.820 -2.785 -12.039 1.00 82.75 103 THR A O 1
ATOM 810 N N . GLY A 1 104 ? -6.406 -4.259 -12.998 1.00 80.19 104 GLY A N 1
ATOM 811 C CA . GLY A 1 104 ? -5.208 -3.817 -12.275 1.00 80.19 104 GLY A CA 1
ATOM 812 C C . GLY A 1 104 ? -4.723 -2.419 -12.687 1.00 80.19 104 GLY A C 1
ATOM 813 O O . GLY A 1 104 ? -5.383 -1.707 -13.446 1.00 80.19 104 GLY A O 1
ATOM 814 N N . GLY A 1 105 ? -3.546 -2.031 -12.196 1.00 86.19 105 GLY A N 1
ATOM 815 C CA . GLY A 1 105 ? -2.892 -0.757 -12.506 1.00 86.19 105 GLY A CA 1
ATOM 816 C C . GLY A 1 105 ? -3.211 0.398 -11.553 1.00 86.19 105 GLY A C 1
ATOM 817 O O . GLY A 1 105 ? -2.629 1.477 -11.693 1.00 86.19 105 GLY A O 1
ATOM 818 N N . ILE A 1 106 ? -4.084 0.198 -10.561 1.00 93.88 106 ILE A N 1
ATOM 819 C CA . ILE A 1 106 ? -4.331 1.201 -9.520 1.00 93.88 106 ILE A CA 1
ATOM 820 C C . ILE A 1 106 ? -3.332 1.054 -8.382 1.00 93.88 106 ILE A C 1
ATOM 822 O O . ILE A 1 106 ? -3.025 -0.044 -7.924 1.00 93.88 106 ILE A O 1
ATOM 826 N N . TYR A 1 107 ? -2.818 2.199 -7.948 1.00 95.69 107 TYR A N 1
ATOM 827 C CA . TYR A 1 107 ? -1.898 2.319 -6.837 1.00 95.69 107 TYR A CA 1
ATOM 828 C C . TYR A 1 107 ? -2.613 3.089 -5.737 1.00 95.69 107 TYR A C 1
ATOM 830 O O . TYR A 1 107 ? -3.216 4.128 -6.006 1.00 95.69 107 TYR A O 1
ATOM 838 N N . ILE A 1 108 ? -2.530 2.612 -4.501 1.00 95.56 108 ILE A N 1
ATOM 839 C CA . ILE A 1 108 ? -3.178 3.259 -3.355 1.00 95.56 108 ILE A CA 1
ATOM 840 C C . ILE A 1 108 ? -2.213 3.390 -2.185 1.00 95.56 108 ILE A C 1
ATOM 842 O O . ILE A 1 108 ? -1.349 2.539 -1.981 1.00 95.56 108 ILE A O 1
ATOM 846 N N . ALA A 1 109 ? -2.388 4.455 -1.409 1.00 95.88 109 ALA A N 1
ATOM 847 C CA . ALA A 1 109 ? -1.745 4.629 -0.118 1.00 95.88 109 ALA A CA 1
ATOM 848 C C . ALA A 1 109 ? -2.781 4.382 0.983 1.00 95.88 109 ALA A C 1
ATOM 850 O O . ALA A 1 109 ? -3.911 4.864 0.895 1.00 95.88 109 ALA A O 1
ATOM 851 N N . ILE A 1 110 ? -2.407 3.631 2.012 1.00 96.25 110 ILE A N 1
ATOM 852 C CA . ILE A 1 110 ? -3.288 3.249 3.116 1.00 96.25 110 ILE A CA 1
ATOM 853 C C . ILE A 1 110 ? -2.639 3.680 4.424 1.00 96.25 110 ILE A C 1
ATOM 855 O O . ILE A 1 110 ? -1.460 3.416 4.653 1.00 96.25 110 ILE A O 1
ATOM 859 N N . ASN A 1 111 ? -3.421 4.321 5.293 1.00 95.38 111 ASN A N 1
ATOM 860 C CA . ASN A 1 111 ? -2.981 4.630 6.646 1.00 95.38 111 ASN A CA 1
ATOM 861 C C . ASN A 1 111 ? -2.849 3.334 7.457 1.00 95.38 111 ASN A C 1
ATOM 863 O O . ASN A 1 111 ? -3.835 2.623 7.658 1.00 95.38 111 ASN A O 1
ATOM 867 N N . ILE A 1 112 ? -1.635 3.045 7.926 1.00 94.94 112 ILE A N 1
ATOM 868 C CA . ILE A 1 112 ? -1.308 1.818 8.660 1.00 94.94 112 ILE A CA 1
ATOM 869 C C . ILE A 1 112 ? -2.125 1.714 9.953 1.00 94.94 112 ILE A C 1
ATOM 871 O O . ILE A 1 112 ? -2.536 0.621 10.340 1.00 94.94 112 ILE A O 1
ATOM 875 N N . ASP A 1 113 ? -2.411 2.839 10.605 1.00 92.12 113 ASP A N 1
ATOM 876 C CA . ASP A 1 113 ? -3.159 2.861 11.862 1.00 92.12 113 ASP A CA 1
ATOM 877 C C . ASP A 1 113 ? -4.670 2.642 11.652 1.00 92.12 113 ASP A C 1
ATOM 879 O O . ASP A 1 113 ? -5.394 2.417 12.617 1.00 92.12 113 ASP A O 1
ATOM 883 N N . SER A 1 114 ? -5.151 2.673 10.402 1.00 94.50 114 SER A N 1
ATOM 884 C CA . SER A 1 114 ? -6.545 2.371 10.028 1.00 94.50 114 SER A CA 1
ATOM 885 C C . SER A 1 114 ? -6.771 0.907 9.626 1.00 94.50 114 SER A C 1
ATOM 887 O O . SER A 1 114 ? -7.861 0.560 9.176 1.00 94.50 114 SER A O 1
ATOM 889 N N . ILE A 1 115 ? -5.745 0.058 9.725 1.00 95.62 115 ILE A N 1
ATOM 890 C CA . ILE A 1 115 ? -5.837 -1.366 9.389 1.00 95.62 115 ILE A CA 1
ATOM 891 C C . ILE A 1 115 ? -6.256 -2.138 10.636 1.00 95.62 115 ILE A C 1
ATOM 893 O O . ILE A 1 115 ? -5.500 -2.227 11.604 1.00 95.62 115 ILE A O 1
ATOM 897 N N . ASP A 1 116 ? -7.441 -2.733 10.580 1.00 94.69 116 ASP A N 1
ATOM 898 C CA . ASP A 1 116 ? -7.994 -3.559 11.654 1.00 94.69 116 ASP A CA 1
ATOM 899 C C . ASP A 1 116 ? -7.429 -4.987 11.617 1.00 94.69 116 ASP A C 1
ATOM 901 O O . ASP A 1 116 ? -7.257 -5.631 12.650 1.00 94.69 116 ASP A O 1
ATOM 905 N N . ALA A 1 117 ? -7.151 -5.498 10.413 1.00 94.31 117 ALA A N 1
ATOM 906 C CA . ALA A 1 117 ? -6.625 -6.843 10.186 1.00 94.31 117 ALA A CA 1
ATOM 907 C C . ALA A 1 117 ? -5.916 -6.939 8.827 1.00 94.31 117 ALA A C 1
ATOM 909 O O . ALA A 1 117 ? -6.193 -6.158 7.918 1.00 94.31 117 ALA A O 1
ATOM 910 N N . TYR A 1 118 ? -5.037 -7.927 8.664 1.00 94.88 118 TYR A N 1
ATOM 911 C CA . TYR A 1 118 ? -4.380 -8.214 7.389 1.00 94.88 118 TYR A CA 1
ATOM 912 C C . TYR A 1 118 ? -4.078 -9.706 7.223 1.00 94.88 118 TYR A C 1
ATOM 914 O O . TYR A 1 118 ? -3.928 -10.438 8.201 1.00 94.88 118 TYR A O 1
ATOM 922 N N . SER A 1 119 ? -3.949 -10.141 5.973 1.00 93.81 119 SER A N 1
ATOM 923 C CA . SER A 1 119 ? -3.430 -11.451 5.586 1.00 93.81 119 SER A CA 1
ATOM 924 C C . SER A 1 119 ? -2.442 -11.294 4.436 1.00 93.81 119 SER A C 1
ATOM 926 O O . SER A 1 119 ? -2.706 -10.547 3.494 1.00 93.81 119 SER A O 1
ATOM 928 N N . MET A 1 120 ? -1.335 -12.034 4.480 1.00 92.88 120 MET A N 1
ATOM 929 C CA . MET A 1 120 ? -0.453 -12.176 3.320 1.00 92.88 120 MET A CA 1
ATOM 930 C C . MET A 1 120 ? -1.108 -13.130 2.314 1.00 92.88 120 MET A C 1
ATOM 932 O O . MET A 1 120 ? -1.627 -14.178 2.696 1.00 92.88 120 MET A O 1
ATOM 936 N N . GLY A 1 121 ? -1.098 -12.753 1.043 1.00 85.19 121 GLY A N 1
ATOM 937 C CA . GLY A 1 121 ? -1.813 -13.395 -0.053 1.00 85.19 121 GLY A CA 1
ATOM 938 C C . GLY A 1 121 ? -2.973 -12.553 -0.596 1.00 85.19 121 GLY A C 1
ATOM 939 O O . GLY A 1 121 ? -3.556 -11.705 0.090 1.00 85.19 121 GLY A O 1
ATOM 940 N N . ASP A 1 122 ? -3.323 -12.827 -1.851 1.00 77.19 122 ASP A N 1
ATOM 941 C CA . ASP A 1 122 ? -4.457 -12.199 -2.518 1.00 77.19 122 ASP A CA 1
ATOM 942 C C . ASP A 1 122 ? -5.748 -12.959 -2.221 1.00 77.19 122 ASP A C 1
ATOM 944 O O . ASP A 1 122 ? -5.838 -14.177 -2.411 1.00 77.19 122 ASP A O 1
ATOM 948 N N . LEU A 1 123 ? -6.786 -12.226 -1.818 1.00 78.69 123 LEU A N 1
ATOM 949 C CA . LEU A 1 123 ? -8.127 -12.779 -1.714 1.00 78.69 123 LEU A CA 1
ATOM 950 C C . LEU A 1 123 ? -8.639 -13.128 -3.121 1.00 78.69 123 LEU A C 1
ATOM 952 O O . LEU A 1 123 ? -9.076 -12.264 -3.892 1.00 78.69 123 LEU A O 1
ATOM 956 N N . SER A 1 124 ? -8.561 -14.407 -3.482 1.00 66.19 124 SER A N 1
ATOM 957 C CA . SER A 1 124 ? -9.148 -14.934 -4.713 1.00 66.19 124 SER A CA 1
ATOM 958 C C . SER A 1 124 ? -10.622 -15.268 -4.488 1.00 66.19 124 SER A C 1
ATOM 960 O O . SER A 1 124 ? -10.977 -15.977 -3.550 1.00 66.19 124 SER A O 1
ATOM 962 N N . PHE A 1 125 ? -11.489 -14.726 -5.344 1.00 64.12 125 PHE A N 1
ATOM 963 C CA . PHE A 1 125 ? -12.862 -15.205 -5.470 1.00 64.12 125 PHE A CA 1
ATOM 964 C C . PHE A 1 125 ? -12.852 -16.283 -6.548 1.00 64.12 125 PHE A C 1
ATOM 966 O O . PHE A 1 125 ? -12.347 -16.030 -7.645 1.00 64.12 125 PHE A O 1
ATOM 973 N N . GLY A 1 126 ? -13.318 -17.480 -6.192 1.00 50.19 126 GLY A N 1
ATOM 974 C CA . GLY A 1 126 ? -13.605 -18.545 -7.154 1.00 50.19 126 GLY A CA 1
ATOM 975 C C . GLY A 1 126 ? -14.838 -18.235 -7.985 1.00 50.19 126 GLY A C 1
ATOM 976 O O . GLY A 1 126 ? -15.713 -17.493 -7.480 1.00 50.19 126 GLY A O 1
#

Solvent-accessible surface area (backbone atoms only — not comparable to full-atom values): 7334 Å² total; per-residue (Å²): 133,76,57,59,68,59,32,50,52,51,51,56,36,53,74,45,36,83,83,21,66,91,33,47,70,34,30,25,36,30,40,86,89,39,42,39,30,25,16,42,34,18,64,66,60,53,36,66,33,79,93,30,45,70,56,35,68,71,70,49,76,74,78,75,78,77,65,92,71,63,100,61,85,71,54,61,64,62,58,40,66,69,56,51,67,43,37,28,38,47,29,28,36,51,56,92,95,42,54,47,55,86,57,70,81,37,68,49,78,42,54,50,85,51,48,80,45,74,45,85,40,64,84,77,81,130

Radius of gyration: 15.46 Å; Cα contacts (8 Å, |Δi|>4): 197; chains: 1; bounding box: 48×37×33 Å

pLDDT: mean 84.17, std 15.42, range [38.97, 96.38]

Foldseek 3Di:
DAQLVVLVVLVVCQVPQVVQLVFDFKKWFQFVNWIKIFGWHHPVSLCVQPVNVVVCVVVDPDPPPPVVDDPDCPPVVVVSVPDQKTKGFQMWIDDPPDTVPNGGGDMDIDGSRRTPDMDGHGDDDD

Secondary structure (DSSP, 8-state):
---HHHHHHHHHHHHSGGGGTT--SEEEEEETTEEEEEEEE-HHHHHHSGGGHHHHHHH-S-----TTS--S---HHHHHHT--EEEEEEEEEEETTEEESSSS---EEEEGGGEEEEEES-----